Protein AF-A0A2E1P506-F1 (afdb_monomer_lite)

Foldseek 3Di:
DVVVVVVVVVVVVVDDPDPDPPPVVVVVVVVVVVVVVVVCCVPPPDLVVPPLSLVVQLVVLVVVVVVDPPPDPVVSVLSNLVSCLSNLVLVVSLVVLVVVCVVVVHDPVVCCVVPVSSVVSNVSSVVSVQLVVQCVVPVDPVRHDD

Sequence (146 aa):
MKNIIIILIVTILSCHCDSGSCNIENYNRDSKYMINLLEKINSEGNPQMYFHWNKKLAEYYKNKLSQSPKKVNFKIWLSYFYQLLLSGQNQLCIDEIEKKIKKDKSSYDLLIGAALPVMEILGLAYLRLGEQVNCTNNHNEYSCIL

Radius of gyration: 26.84 Å; chains: 1; bounding box: 50×33×86 Å

Structure (mmCIF, N/CA/C/O backbone):
data_AF-A0A2E1P506-F1
#
_entry.id   AF-A0A2E1P506-F1
#
loop_
_atom_site.group_PDB
_atom_site.id
_atom_site.type_symbol
_atom_site.label_atom_id
_atom_site.label_alt_id
_atom_site.label_comp_id
_atom_site.label_asym_id
_atom_site.label_entity_id
_atom_site.label_seq_id
_atom_site.pdbx_PDB_ins_code
_atom_site.Cartn_x
_atom_site.Cartn_y
_atom_site.Cartn_z
_atom_site.occupancy
_atom_site.B_iso_or_equiv
_atom_site.auth_seq_id
_atom_site.auth_comp_id
_atom_site.auth_asym_id
_atom_site.auth_atom_id
_atom_site.pdbx_PDB_model_num
ATOM 1 N N . MET A 1 1 ? 2.437 -19.354 -65.173 1.00 52.66 1 MET A N 1
ATOM 2 C CA . MET A 1 1 ? 3.742 -19.895 -64.717 1.00 52.66 1 MET A CA 1
ATOM 3 C C . MET A 1 1 ? 4.886 -18.878 -64.762 1.00 52.66 1 MET A C 1
ATOM 5 O O . MET A 1 1 ? 5.671 -18.859 -63.829 1.00 52.66 1 MET A O 1
ATOM 9 N N . LYS A 1 2 ? 4.966 -17.983 -65.763 1.00 50.41 2 LYS A N 1
ATOM 10 C CA . LYS A 1 2 ? 6.040 -16.969 -65.878 1.00 50.41 2 LYS A CA 1
ATOM 11 C C . LYS A 1 2 ? 6.076 -15.927 -64.736 1.00 50.41 2 LYS A C 1
ATOM 13 O O . LYS A 1 2 ? 7.154 -15.536 -64.314 1.00 50.41 2 LYS A O 1
ATOM 18 N N . ASN A 1 3 ? 4.919 -15.561 -64.172 1.00 51.28 3 ASN A N 1
ATOM 19 C CA . ASN A 1 3 ? 4.831 -14.555 -63.096 1.00 51.28 3 ASN A CA 1
ATOM 20 C C . ASN A 1 3 ? 5.155 -15.104 -61.692 1.00 51.28 3 ASN A C 1
ATOM 22 O O . ASN A 1 3 ? 5.512 -14.333 -60.811 1.00 51.28 3 ASN A O 1
ATOM 26 N N . ILE A 1 4 ? 5.083 -16.426 -61.484 1.00 56.66 4 ILE A N 1
ATOM 27 C CA . ILE A 1 4 ? 5.436 -17.068 -60.200 1.00 56.66 4 ILE A CA 1
ATOM 28 C C . ILE A 1 4 ? 6.961 -17.110 -60.020 1.00 56.66 4 ILE A C 1
ATOM 30 O O . ILE A 1 4 ? 7.461 -16.919 -58.917 1.00 56.66 4 ILE A O 1
ATOM 34 N N . ILE A 1 5 ? 7.706 -17.277 -61.117 1.00 58.38 5 ILE A N 1
ATOM 35 C CA . ILE A 1 5 ? 9.177 -17.313 -61.111 1.00 58.38 5 ILE A CA 1
ATOM 36 C C . ILE A 1 5 ? 9.763 -15.938 -60.744 1.00 58.38 5 ILE A C 1
ATOM 38 O O . ILE A 1 5 ? 10.758 -15.867 -60.031 1.00 58.38 5 ILE A O 1
ATOM 42 N N . ILE A 1 6 ? 9.118 -14.844 -61.162 1.00 58.88 6 ILE A N 1
ATOM 43 C CA . ILE A 1 6 ? 9.569 -13.476 -60.856 1.00 58.88 6 ILE A CA 1
ATOM 44 C C . ILE A 1 6 ? 9.391 -13.153 -59.363 1.00 58.88 6 ILE A C 1
ATOM 46 O O . ILE A 1 6 ? 10.283 -12.566 -58.759 1.00 58.88 6 ILE A O 1
ATOM 50 N N . ILE A 1 7 ? 8.289 -13.592 -58.745 1.00 59.53 7 ILE A N 1
ATOM 51 C CA . ILE A 1 7 ? 8.028 -13.374 -57.310 1.00 59.53 7 ILE A CA 1
ATOM 52 C C . ILE A 1 7 ? 9.040 -14.141 -56.442 1.00 59.53 7 ILE A C 1
ATOM 54 O O . ILE A 1 7 ? 9.516 -13.610 -55.443 1.00 59.53 7 ILE A O 1
ATOM 58 N N . LEU A 1 8 ? 9.433 -15.347 -56.862 1.00 56.50 8 LEU A N 1
ATOM 59 C CA . LEU A 1 8 ? 10.420 -16.173 -56.156 1.00 56.50 8 LEU A CA 1
ATOM 60 C C . LEU A 1 8 ? 11.843 -15.593 -56.211 1.00 56.50 8 LEU A C 1
ATOM 62 O O . LEU A 1 8 ? 12.594 -15.727 -55.252 1.00 56.50 8 LEU A O 1
ATOM 66 N N . ILE A 1 9 ? 12.214 -14.905 -57.294 1.00 57.78 9 ILE A N 1
ATOM 67 C CA . ILE A 1 9 ? 13.540 -14.277 -57.430 1.00 57.78 9 ILE A CA 1
ATOM 68 C C . ILE A 1 9 ? 13.656 -13.021 -56.551 1.00 57.78 9 ILE A C 1
ATOM 70 O O . ILE A 1 9 ? 14.703 -12.789 -55.948 1.00 57.78 9 ILE A O 1
ATOM 74 N N . VAL A 1 10 ? 12.576 -12.245 -56.403 1.00 58.28 10 VAL A N 1
ATOM 75 C CA . VAL A 1 10 ? 12.573 -11.026 -55.573 1.00 58.28 10 VAL A CA 1
ATOM 76 C C . VAL A 1 10 ? 12.719 -11.351 -54.082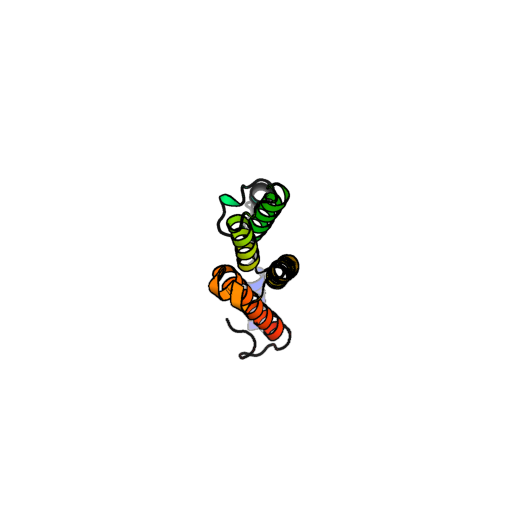 1.00 58.28 10 VAL A C 1
ATOM 78 O O . VAL A 1 10 ? 13.384 -10.610 -53.366 1.00 58.28 10 VAL A O 1
ATOM 81 N N . THR A 1 11 ? 12.203 -12.492 -53.611 1.00 58.50 11 THR A N 1
ATOM 82 C CA . THR A 1 11 ? 12.337 -12.892 -52.198 1.00 58.50 11 THR A CA 1
ATOM 83 C C . THR A 1 11 ? 13.738 -13.364 -51.802 1.00 58.50 11 THR A C 1
ATOM 85 O O . THR A 1 11 ? 14.077 -13.308 -50.625 1.00 58.50 11 THR A O 1
ATOM 88 N N . ILE A 1 12 ? 14.569 -13.808 -52.754 1.00 56.06 12 ILE A N 1
ATOM 89 C CA . ILE A 1 12 ? 15.911 -14.347 -52.455 1.00 56.06 12 ILE A CA 1
ATOM 90 C C . ILE A 1 12 ? 16.976 -13.233 -52.477 1.00 56.06 12 ILE A C 1
ATOM 92 O O . ILE A 1 12 ? 18.006 -13.347 -51.819 1.00 56.06 12 ILE A O 1
ATOM 96 N N . LEU A 1 13 ? 16.720 -12.118 -53.175 1.00 52.59 13 LEU A N 1
ATOM 97 C CA . LEU A 1 13 ? 17.642 -10.975 -53.251 1.00 52.59 13 LEU A CA 1
ATOM 98 C C . LEU A 1 13 ? 17.494 -9.943 -52.118 1.00 52.59 13 LEU A C 1
ATOM 100 O O . LEU A 1 13 ? 18.332 -9.053 -52.009 1.00 52.59 13 LEU A O 1
ATOM 104 N N . SER A 1 14 ? 16.491 -10.053 -51.241 1.00 52.97 14 SER A N 1
ATOM 105 C CA . SER A 1 14 ? 16.324 -9.128 -50.103 1.00 52.97 14 SER A CA 1
ATOM 106 C C . SER A 1 14 ? 17.160 -9.478 -48.862 1.00 52.97 14 SER A C 1
ATOM 108 O O . SER A 1 14 ? 17.066 -8.785 -47.852 1.00 52.97 14 SER A O 1
ATOM 110 N N . CYS A 1 15 ? 18.018 -10.500 -48.928 1.00 54.97 15 CYS A N 1
ATOM 111 C CA . CYS A 1 15 ? 19.003 -10.795 -47.886 1.00 54.97 15 CYS A CA 1
ATOM 112 C C . CYS A 1 15 ? 20.428 -10.738 -48.451 1.00 54.97 15 CYS A C 1
ATOM 114 O O . CYS A 1 15 ? 21.071 -11.757 -48.684 1.00 54.97 15 CYS A O 1
ATOM 116 N N . HIS A 1 16 ? 20.942 -9.529 -48.649 1.00 50.03 16 HIS A N 1
ATOM 117 C CA . HIS A 1 16 ? 22.380 -9.270 -48.609 1.00 50.03 16 HIS A CA 1
ATOM 118 C C . HIS A 1 16 ? 22.654 -8.433 -47.340 1.00 50.03 16 HIS A C 1
ATOM 120 O O . HIS A 1 16 ? 22.456 -7.221 -47.363 1.00 50.03 16 HIS A O 1
ATOM 126 N N . CYS A 1 17 ? 23.065 -9.064 -46.216 1.00 49.84 17 CYS A N 1
ATOM 127 C CA . CYS A 1 17 ? 23.936 -8.366 -45.238 1.00 49.84 17 CYS A CA 1
ATOM 128 C C . CYS A 1 17 ? 25.234 -8.223 -46.040 1.00 49.84 17 CYS A C 1
ATOM 130 O O . CYS A 1 17 ? 25.913 -9.218 -46.301 1.00 49.84 17 CYS A O 1
ATOM 132 N N . ASP A 1 18 ? 25.496 -7.011 -46.524 1.00 48.84 18 ASP A N 1
ATOM 133 C CA . ASP A 1 18 ? 26.782 -6.644 -47.099 1.00 48.84 18 ASP A CA 1
ATOM 134 C C . ASP A 1 18 ? 27.881 -7.038 -46.102 1.00 48.84 18 ASP A C 1
ATOM 136 O O . ASP A 1 18 ? 27.677 -6.972 -44.885 1.00 48.84 18 ASP A O 1
ATOM 140 N N . SER A 1 19 ? 29.009 -7.532 -46.601 1.00 51.41 19 SER A N 1
ATOM 141 C CA . SER A 1 19 ? 30.089 -8.121 -45.807 1.00 51.41 19 SER A CA 1
ATOM 142 C C . SER A 1 19 ? 30.878 -7.059 -45.029 1.00 51.41 19 SER A C 1
ATOM 144 O O . SER A 1 19 ? 32.063 -6.840 -45.256 1.00 51.41 19 SER A O 1
ATOM 146 N N . GLY A 1 20 ? 30.208 -6.410 -44.084 1.00 48.81 20 GLY A N 1
ATOM 147 C CA . GLY A 1 20 ? 30.757 -5.666 -42.966 1.00 48.81 20 GLY A CA 1
ATOM 148 C C . GLY A 1 20 ? 29.986 -6.124 -41.739 1.00 48.81 20 GLY A C 1
ATOM 149 O O . GLY A 1 20 ? 28.776 -5.938 -41.675 1.00 48.81 20 GLY A O 1
ATOM 150 N N . SER A 1 21 ? 30.677 -6.798 -40.816 1.00 49.28 21 SER A N 1
ATOM 151 C CA . SER A 1 21 ? 30.129 -7.427 -39.611 1.00 49.28 21 SER A CA 1
ATOM 152 C C . SER A 1 21 ? 28.903 -6.689 -39.066 1.00 49.28 21 SER A C 1
ATOM 154 O O . SER A 1 21 ? 29.024 -5.627 -38.449 1.00 49.28 21 SER A O 1
ATOM 156 N N . CYS A 1 22 ? 27.718 -7.260 -39.283 1.00 53.59 22 CYS A N 1
ATOM 157 C CA . CYS A 1 22 ? 26.508 -6.864 -38.583 1.00 53.59 22 CYS A CA 1
ATOM 158 C C . CYS A 1 22 ? 26.907 -6.985 -37.073 1.00 53.59 22 CYS A C 1
ATOM 160 O O . CYS A 1 22 ? 27.295 -8.063 -36.628 1.00 53.59 22 CYS A O 1
ATOM 162 N N . ASN A 1 23 ? 27.053 -5.846 -36.366 1.00 53.19 23 ASN A N 1
ATOM 163 C CA . ASN A 1 23 ? 27.873 -5.612 -35.145 1.00 53.19 23 ASN A CA 1
ATOM 164 C C . ASN A 1 23 ? 27.335 -6.339 -33.881 1.00 53.19 23 ASN A C 1
ATOM 166 O O . ASN A 1 23 ? 27.023 -5.727 -32.858 1.00 53.19 23 ASN A O 1
ATOM 170 N N . ILE A 1 24 ? 27.184 -7.661 -33.951 1.00 58.09 24 ILE A N 1
ATOM 171 C CA . ILE A 1 24 ? 26.507 -8.495 -32.947 1.00 58.09 24 ILE A CA 1
ATOM 172 C C . ILE A 1 24 ? 27.229 -8.449 -31.588 1.00 58.09 24 ILE A C 1
ATOM 174 O O . ILE A 1 24 ? 26.576 -8.471 -30.544 1.00 58.09 24 ILE A O 1
ATOM 178 N N . GLU A 1 25 ? 28.559 -8.324 -31.570 1.00 59.03 25 GLU A N 1
ATOM 179 C CA . GLU A 1 25 ? 29.335 -8.251 -30.322 1.00 59.03 25 GLU A CA 1
ATOM 180 C C . GLU A 1 25 ? 29.136 -6.933 -29.558 1.00 59.03 25 GLU A C 1
ATOM 182 O O . GLU A 1 25 ? 28.994 -6.949 -28.333 1.00 59.03 25 GLU A O 1
ATO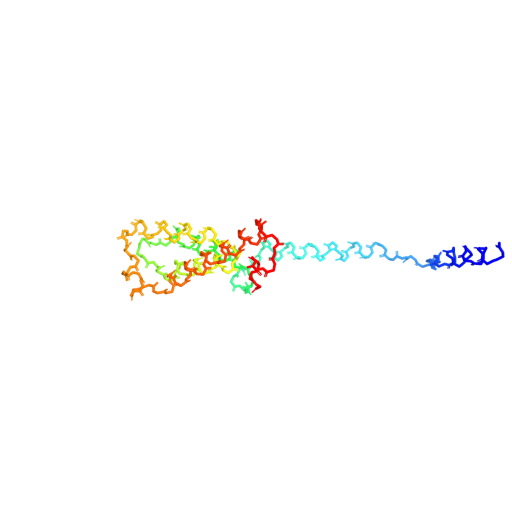M 187 N N . ASN A 1 26 ? 29.080 -5.797 -30.263 1.00 59.69 26 ASN A N 1
ATOM 188 C CA . ASN A 1 26 ? 28.859 -4.488 -29.641 1.00 59.69 26 ASN A CA 1
ATOM 189 C C . ASN A 1 26 ? 27.410 -4.338 -29.156 1.00 59.69 26 ASN A C 1
ATOM 191 O O . ASN A 1 26 ? 27.189 -3.914 -28.025 1.00 59.69 26 ASN A O 1
ATOM 195 N N . TYR A 1 27 ? 26.429 -4.810 -29.935 1.00 60.47 27 TYR A N 1
ATOM 196 C CA . TYR A 1 27 ? 25.021 -4.830 -29.518 1.00 60.47 27 TYR A CA 1
ATOM 197 C C . TYR A 1 27 ? 24.797 -5.659 -28.240 1.00 60.47 27 TYR A C 1
ATOM 199 O O . TYR A 1 27 ? 24.099 -5.218 -27.323 1.00 60.47 27 TYR A O 1
ATOM 207 N N . ASN A 1 28 ? 25.427 -6.836 -28.133 1.00 73.12 28 ASN A N 1
ATOM 208 C CA . ASN A 1 28 ? 25.352 -7.664 -26.924 1.00 73.12 28 ASN A CA 1
ATOM 209 C C . ASN A 1 28 ? 26.027 -7.003 -25.714 1.00 73.12 28 ASN A C 1
ATOM 211 O O . ASN A 1 28 ? 25.538 -7.137 -24.590 1.00 73.12 28 ASN A O 1
ATOM 215 N N . ARG A 1 29 ? 27.134 -6.279 -25.920 1.00 79.81 29 ARG A N 1
ATOM 216 C CA . ARG A 1 29 ? 27.834 -5.555 -24.851 1.00 79.81 29 ARG A CA 1
ATOM 217 C C . ARG A 1 29 ? 26.998 -4.395 -24.313 1.00 79.81 29 ARG A C 1
ATOM 219 O O . ARG A 1 29 ? 26.838 -4.298 -23.098 1.00 79.81 29 ARG A O 1
ATOM 226 N N . ASP A 1 30 ? 26.436 -3.573 -25.192 1.00 80.69 30 ASP A N 1
ATOM 227 C CA . ASP A 1 30 ? 25.639 -2.403 -24.806 1.00 80.69 30 ASP A CA 1
ATOM 228 C C . ASP A 1 30 ? 24.315 -2.817 -24.156 1.00 80.69 30 ASP A C 1
ATOM 230 O O . ASP A 1 30 ? 23.927 -2.269 -23.122 1.00 80.69 30 ASP A O 1
ATOM 234 N N . SER A 1 31 ? 23.671 -3.863 -24.684 1.00 89.44 31 SER A N 1
ATOM 235 C CA . SER A 1 31 ? 22.479 -4.456 -24.065 1.00 89.44 31 SER A CA 1
ATOM 236 C C . SER A 1 31 ? 22.787 -4.975 -22.662 1.00 89.44 31 SER A C 1
ATOM 238 O O . SER A 1 31 ? 22.057 -4.684 -21.716 1.00 89.44 31 SER A O 1
ATOM 240 N N . LYS A 1 32 ? 23.910 -5.685 -22.490 1.00 92.75 32 LYS A N 1
ATOM 241 C CA . LYS A 1 32 ? 24.342 -6.185 -21.178 1.00 92.75 32 LYS A CA 1
ATOM 242 C C . LYS A 1 32 ? 24.694 -5.053 -20.213 1.00 92.75 32 LYS A C 1
ATOM 244 O O . LYS A 1 32 ? 24.371 -5.146 -19.033 1.00 92.75 32 LYS A O 1
ATOM 249 N N . TYR A 1 33 ? 25.323 -3.981 -20.694 1.00 93.88 33 TYR A N 1
ATOM 250 C CA . TYR A 1 33 ? 25.589 -2.793 -19.884 1.00 93.88 33 TYR A CA 1
ATOM 251 C C . TYR A 1 33 ? 24.289 -2.149 -19.393 1.00 93.88 33 TYR A C 1
ATOM 253 O O . TYR A 1 33 ? 24.165 -1.879 -18.201 1.00 93.88 33 TYR A O 1
ATOM 261 N N . MET A 1 34 ? 23.309 -1.957 -20.282 1.00 94.81 34 MET A N 1
ATOM 262 C CA . MET A 1 34 ? 22.015 -1.380 -19.918 1.00 94.81 34 MET A CA 1
ATOM 263 C C . MET A 1 34 ? 21.271 -2.257 -18.908 1.00 94.81 34 MET A C 1
ATOM 265 O O . MET A 1 34 ? 20.772 -1.741 -17.912 1.00 94.81 34 MET A O 1
ATOM 269 N N . ILE A 1 35 ? 21.251 -3.578 -19.117 1.00 94.56 35 ILE A N 1
ATOM 270 C CA . ILE A 1 35 ? 20.664 -4.534 -18.167 1.00 94.56 35 ILE A CA 1
ATOM 271 C C . ILE A 1 35 ? 21.317 -4.374 -16.790 1.00 94.56 35 ILE A C 1
ATOM 273 O O . ILE A 1 35 ? 20.619 -4.113 -15.814 1.00 94.56 35 ILE A O 1
ATOM 277 N N . ASN A 1 36 ? 22.650 -4.419 -16.720 1.00 95.88 36 ASN A N 1
ATOM 278 C CA . ASN A 1 36 ? 23.381 -4.282 -15.459 1.00 95.88 36 ASN A CA 1
ATOM 279 C C . ASN A 1 36 ? 23.137 -2.923 -14.784 1.00 95.88 36 ASN A C 1
ATOM 281 O O . ASN A 1 36 ? 23.036 -2.841 -13.560 1.00 95.88 36 ASN A O 1
ATOM 285 N N . LEU A 1 37 ? 23.055 -1.841 -15.564 1.00 94.31 37 LEU A N 1
ATOM 286 C CA . LEU A 1 37 ? 22.774 -0.505 -15.046 1.00 94.31 37 LEU A CA 1
ATOM 287 C C . LEU A 1 37 ? 21.368 -0.433 -14.440 1.00 94.31 37 LEU A C 1
ATOM 289 O O . LEU A 1 37 ? 21.209 0.076 -13.331 1.00 94.31 37 LEU A O 1
ATOM 293 N N . LEU A 1 38 ? 20.360 -0.957 -15.139 1.00 93.00 38 LEU A N 1
ATOM 294 C CA . LEU A 1 38 ? 18.980 -0.993 -14.655 1.00 93.00 38 LEU A CA 1
ATOM 295 C C . LEU A 1 38 ? 18.841 -1.884 -13.420 1.00 93.00 38 LEU A C 1
ATOM 297 O O . LEU A 1 38 ? 18.163 -1.494 -12.470 1.00 93.00 38 LEU A O 1
ATOM 301 N N . GLU A 1 39 ? 19.513 -3.035 -13.395 1.00 94.56 39 GLU A N 1
ATOM 302 C CA . GLU A 1 39 ? 19.571 -3.911 -12.224 1.00 94.56 39 GLU A CA 1
ATOM 303 C C . GLU A 1 39 ? 20.188 -3.195 -11.027 1.00 94.56 39 GLU A C 1
ATOM 305 O O . GLU A 1 39 ? 19.588 -3.196 -9.954 1.00 94.56 39 GLU A O 1
ATOM 310 N N . LYS A 1 40 ? 21.326 -2.518 -11.220 1.00 94.50 40 LYS A N 1
ATOM 311 C CA . LYS A 1 40 ? 21.999 -1.749 -10.170 1.00 94.50 40 LYS A CA 1
ATOM 312 C C . LYS A 1 40 ? 21.125 -0.620 -9.635 1.00 94.50 40 LYS A C 1
ATOM 314 O O . LYS A 1 40 ? 20.994 -0.457 -8.426 1.00 94.50 40 LYS A O 1
ATOM 319 N N . ILE A 1 41 ? 20.501 0.157 -10.524 1.00 91.50 41 ILE A N 1
ATOM 320 C CA . ILE A 1 41 ? 19.560 1.206 -10.116 1.00 91.50 41 ILE A CA 1
ATOM 321 C C . ILE A 1 41 ? 18.434 0.563 -9.308 1.00 91.50 41 ILE A C 1
ATOM 323 O O . ILE A 1 41 ? 18.130 1.015 -8.208 1.00 91.50 41 ILE A O 1
ATOM 327 N N . ASN A 1 42 ? 17.847 -0.525 -9.802 1.00 91.94 42 ASN A N 1
ATOM 328 C CA . ASN A 1 42 ? 16.753 -1.190 -9.118 1.00 91.94 42 ASN A CA 1
ATOM 329 C C . ASN A 1 42 ? 17.162 -1.787 -7.755 1.00 91.94 42 ASN A C 1
ATOM 331 O O . ASN A 1 42 ? 16.349 -1.759 -6.834 1.00 91.94 42 ASN A O 1
ATOM 335 N N . SER A 1 43 ? 18.374 -2.301 -7.575 1.00 91.38 43 SER A N 1
ATOM 336 C CA . SER A 1 43 ? 18.797 -2.901 -6.303 1.00 91.38 43 SER A CA 1
ATOM 337 C C . SER A 1 43 ? 19.282 -1.876 -5.272 1.00 91.38 43 SER A C 1
ATOM 339 O O . SER A 1 43 ? 18.956 -2.005 -4.094 1.00 91.38 43 SER A O 1
ATOM 341 N N . GLU A 1 44 ? 20.022 -0.850 -5.697 1.00 91.00 44 GLU A N 1
ATOM 342 C CA . GLU A 1 44 ? 20.734 0.077 -4.801 1.00 91.00 44 GLU A CA 1
ATOM 343 C C . GLU A 1 44 ? 20.076 1.460 -4.690 1.00 91.00 44 GLU A C 1
ATOM 345 O O . GLU A 1 44 ? 20.402 2.241 -3.792 1.00 91.00 44 GLU A O 1
ATOM 350 N N . GLY A 1 45 ? 19.169 1.804 -5.606 1.00 89.69 45 GLY A N 1
ATOM 351 C CA . GLY A 1 45 ? 18.574 3.135 -5.657 1.00 89.69 45 GLY A CA 1
ATOM 352 C C . GLY A 1 45 ? 17.758 3.472 -4.407 1.00 89.69 45 GLY A C 1
ATOM 353 O O . GLY A 1 45 ? 17.063 2.629 -3.839 1.00 89.69 45 GLY A O 1
ATOM 354 N N . ASN A 1 46 ? 17.784 4.744 -4.004 1.00 91.50 46 ASN A N 1
ATOM 355 C CA . ASN A 1 46 ? 16.961 5.238 -2.903 1.00 91.50 46 ASN A CA 1
ATOM 356 C C . ASN A 1 46 ? 15.502 5.425 -3.369 1.00 91.50 46 ASN A C 1
ATOM 358 O O . ASN A 1 46 ? 15.254 6.334 -4.166 1.00 91.50 46 ASN A O 1
ATOM 362 N N . PRO A 1 47 ? 14.515 4.671 -2.842 1.00 90.69 47 PRO A N 1
ATOM 363 C CA . PRO A 1 47 ? 13.118 4.782 -3.269 1.00 90.69 47 PRO A CA 1
ATOM 364 C C . PRO A 1 47 ? 12.508 6.171 -3.104 1.00 90.69 47 PRO A C 1
ATOM 366 O O . PRO A 1 47 ? 11.602 6.531 -3.845 1.00 90.69 47 PRO A O 1
ATOM 369 N N . GLN A 1 48 ? 13.022 6.978 -2.176 1.00 91.06 48 GLN A N 1
ATOM 370 C CA . GLN A 1 48 ? 12.548 8.345 -1.959 1.00 91.06 48 GLN A CA 1
ATOM 371 C C . GLN A 1 48 ? 12.905 9.305 -3.099 1.00 91.06 48 GLN A C 1
ATOM 373 O O . GLN A 1 48 ? 12.309 10.374 -3.183 1.00 91.06 48 GLN A O 1
ATOM 378 N N . MET A 1 49 ? 13.851 8.935 -3.966 1.00 91.69 49 MET A N 1
ATOM 379 C CA . MET A 1 49 ? 14.265 9.739 -5.119 1.00 91.69 49 MET A CA 1
ATOM 380 C C . MET A 1 49 ? 13.465 9.419 -6.389 1.00 91.69 49 MET A C 1
ATOM 382 O O . MET A 1 49 ? 13.579 10.140 -7.377 1.00 91.69 49 MET A O 1
ATOM 386 N N . TYR A 1 50 ? 12.653 8.356 -6.383 1.00 88.25 50 TYR A N 1
ATOM 387 C CA . TYR A 1 50 ? 11.968 7.859 -7.576 1.00 88.25 50 TYR A CA 1
ATOM 388 C C . TYR A 1 50 ? 10.456 7.813 -7.361 1.00 88.25 50 TYR A C 1
ATOM 390 O O . TYR A 1 50 ? 9.934 6.941 -6.670 1.00 88.25 50 TYR A O 1
ATOM 398 N N . PHE A 1 51 ? 9.744 8.729 -8.020 1.00 86.81 51 PHE A N 1
ATOM 399 C CA . PHE A 1 51 ? 8.297 8.914 -7.867 1.00 86.81 51 PHE A CA 1
ATOM 400 C C . PHE A 1 51 ? 7.472 7.638 -8.114 1.00 86.81 51 PHE A C 1
ATOM 402 O O . PHE A 1 51 ? 6.479 7.404 -7.437 1.00 86.81 51 PHE A O 1
ATOM 409 N N . HIS A 1 52 ? 7.892 6.781 -9.048 1.00 90.62 52 HIS A N 1
ATOM 410 C CA . HIS A 1 52 ? 7.146 5.570 -9.411 1.00 90.62 52 HIS A CA 1
ATOM 411 C C . HIS A 1 52 ? 7.500 4.335 -8.570 1.00 90.62 52 HIS A C 1
ATOM 413 O O . HIS A 1 52 ? 6.949 3.258 -8.792 1.00 90.62 52 HIS A O 1
ATOM 419 N N . TRP A 1 53 ? 8.404 4.440 -7.593 1.00 95.75 53 TRP A N 1
ATOM 420 C CA . TRP A 1 53 ? 8.835 3.293 -6.783 1.00 95.75 53 TRP A CA 1
ATOM 421 C C . TRP A 1 53 ? 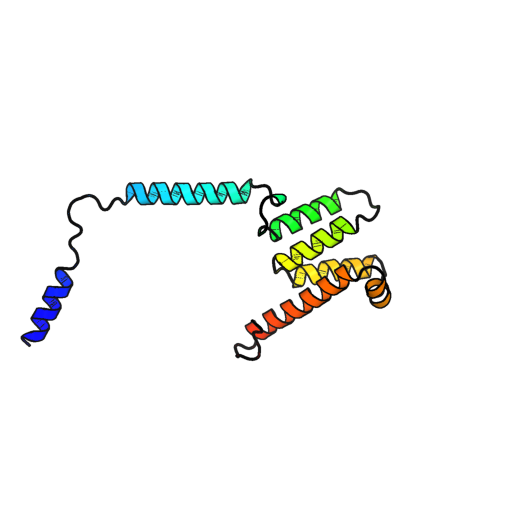7.921 3.033 -5.586 1.00 95.75 53 TRP A C 1
ATOM 423 O O . TRP A 1 53 ? 8.376 2.684 -4.496 1.00 95.75 53 TRP A O 1
ATOM 433 N N . ASN A 1 54 ? 6.612 3.144 -5.808 1.00 97.19 54 ASN A N 1
ATOM 434 C CA . ASN A 1 54 ? 5.591 3.088 -4.765 1.00 97.19 54 ASN A CA 1
ATOM 435 C C . ASN A 1 54 ? 5.657 1.793 -3.941 1.00 97.19 54 ASN A C 1
ATOM 437 O O . ASN A 1 54 ? 5.513 1.825 -2.723 1.00 97.19 54 ASN A O 1
ATOM 441 N N . LYS A 1 55 ? 5.975 0.650 -4.568 1.00 96.94 55 LYS A N 1
ATOM 442 C CA . LYS A 1 55 ? 6.143 -0.624 -3.846 1.00 96.94 55 LYS A CA 1
ATOM 443 C C . LYS A 1 55 ? 7.310 -0.583 -2.848 1.00 96.94 55 LYS A C 1
ATOM 445 O O . LYS A 1 55 ? 7.128 -0.920 -1.682 1.00 96.94 55 LYS A O 1
ATOM 450 N N . LYS A 1 56 ? 8.483 -0.103 -3.273 1.00 96.38 56 LYS A N 1
ATOM 451 C CA . LYS A 1 56 ? 9.652 0.050 -2.388 1.00 96.38 56 LYS A CA 1
ATOM 452 C C . LYS A 1 56 ? 9.438 1.146 -1.344 1.00 96.38 56 LYS A C 1
ATOM 454 O O . LYS A 1 56 ? 9.905 1.027 -0.216 1.00 96.38 56 LYS A O 1
ATOM 459 N N . LEU A 1 57 ? 8.712 2.207 -1.696 1.00 96.69 57 LEU A N 1
ATOM 460 C CA . LEU A 1 57 ? 8.302 3.244 -0.750 1.00 96.69 57 LEU A CA 1
ATOM 461 C C . LEU A 1 57 ? 7.364 2.683 0.325 1.00 96.69 57 LEU A C 1
ATOM 463 O O . LEU A 1 57 ? 7.537 2.998 1.501 1.00 96.69 57 LEU A O 1
ATOM 467 N N . ALA A 1 58 ? 6.420 1.812 -0.036 1.00 97.50 58 ALA A N 1
ATOM 468 C CA . ALA A 1 58 ? 5.568 1.130 0.932 1.00 97.50 58 ALA A CA 1
ATOM 469 C C . ALA A 1 58 ? 6.404 0.275 1.900 1.00 97.50 58 ALA A C 1
ATOM 471 O O . ALA A 1 58 ? 6.242 0.391 3.114 1.00 97.50 58 ALA A O 1
ATOM 472 N N . GLU A 1 59 ? 7.356 -0.513 1.394 1.00 95.88 59 GLU A N 1
ATOM 473 C CA . GLU A 1 59 ? 8.288 -1.295 2.224 1.00 95.88 59 GLU A CA 1
ATOM 474 C C . GLU A 1 59 ? 9.131 -0.402 3.147 1.00 95.88 59 GLU A C 1
ATOM 476 O O . GLU A 1 59 ? 9.263 -0.675 4.341 1.00 95.88 59 GLU A O 1
ATOM 481 N N . TYR A 1 60 ? 9.635 0.719 2.629 1.00 94.75 60 TYR A N 1
ATOM 482 C CA . TYR A 1 60 ? 10.365 1.714 3.408 1.00 94.75 60 TYR A CA 1
ATOM 483 C C . TYR A 1 60 ? 9.534 2.267 4.576 1.00 94.75 60 TYR A C 1
ATOM 485 O O . TYR A 1 60 ? 10.002 2.286 5.718 1.00 94.75 60 TYR A O 1
ATOM 493 N N . TYR A 1 61 ? 8.288 2.687 4.329 1.00 95.06 61 TYR A N 1
ATOM 494 C CA . TYR A 1 61 ? 7.419 3.194 5.394 1.00 95.06 61 TYR A CA 1
ATOM 495 C C . TYR A 1 61 ? 7.005 2.094 6.376 1.00 95.06 61 TYR A C 1
ATOM 497 O O . TYR A 1 61 ? 6.949 2.353 7.578 1.00 95.06 61 TYR A O 1
ATOM 505 N N . LYS A 1 62 ? 6.805 0.859 5.906 1.00 94.69 62 LYS A N 1
ATOM 506 C CA . LYS A 1 62 ? 6.550 -0.303 6.768 1.00 94.69 62 LYS A CA 1
ATOM 507 C C . LYS A 1 62 ? 7.711 -0.567 7.728 1.00 94.69 62 LYS A C 1
ATOM 509 O O . LYS A 1 62 ? 7.490 -0.753 8.923 1.00 94.69 62 LYS A O 1
ATOM 514 N N . ASN A 1 63 ? 8.947 -0.502 7.237 1.00 93.19 63 ASN A N 1
ATOM 515 C CA . ASN A 1 63 ? 10.148 -0.635 8.065 1.00 93.19 63 ASN A CA 1
ATOM 516 C C . ASN A 1 63 ? 10.289 0.528 9.056 1.00 93.19 63 ASN A C 1
ATOM 518 O O . ASN A 1 63 ? 10.644 0.331 10.215 1.00 93.19 63 ASN A O 1
ATOM 522 N N . LYS A 1 64 ? 9.931 1.751 8.653 1.00 91.56 64 LYS A N 1
ATOM 523 C CA . LYS A 1 64 ? 9.874 2.878 9.593 1.00 91.56 64 LYS A CA 1
ATOM 524 C C . LYS A 1 64 ? 8.847 2.677 10.707 1.00 91.56 64 LYS A C 1
ATOM 526 O O . LYS A 1 64 ? 9.101 3.097 11.836 1.00 91.56 64 LYS A O 1
ATOM 531 N N . LEU A 1 65 ? 7.705 2.046 10.423 1.00 89.62 65 LEU A N 1
ATOM 532 C CA . LEU A 1 65 ? 6.697 1.734 11.441 1.00 89.62 65 LEU A CA 1
ATOM 533 C C . LEU A 1 65 ? 7.211 0.730 12.476 1.00 89.62 65 LEU A C 1
ATOM 535 O O . LEU A 1 65 ? 6.904 0.895 13.654 1.00 89.62 65 LEU A O 1
ATOM 539 N N . SER A 1 66 ? 7.994 -0.276 12.070 1.00 86.25 66 SER A N 1
ATOM 540 C CA . SER A 1 66 ? 8.546 -1.271 13.004 1.00 86.25 66 SER A CA 1
ATOM 541 C C . SER A 1 66 ? 9.643 -0.703 13.911 1.00 86.25 66 SER A C 1
ATOM 543 O O . SER A 1 66 ? 9.808 -1.175 15.033 1.00 86.25 66 SER A O 1
ATOM 545 N N . GLN A 1 67 ? 10.352 0.332 13.453 1.00 84.94 67 GLN A N 1
ATOM 546 C CA . GLN A 1 67 ? 11.438 0.993 14.189 1.00 84.94 67 GLN A CA 1
ATOM 547 C C . GLN A 1 67 ? 10.973 2.174 15.059 1.00 84.94 67 GLN A C 1
ATOM 549 O O . GLN A 1 67 ? 11.720 2.641 15.919 1.00 84.94 67 GLN A O 1
ATOM 554 N N . SER A 1 68 ? 9.761 2.691 14.843 1.00 73.94 68 SER A N 1
ATOM 555 C CA . SER A 1 68 ? 9.259 3.867 15.564 1.00 73.94 68 SER A CA 1
ATOM 556 C C . SER A 1 68 ? 8.704 3.500 16.952 1.00 73.94 68 SER A C 1
ATOM 558 O O . SER A 1 68 ? 8.020 2.482 17.087 1.00 73.94 68 SER A O 1
ATOM 560 N N . PRO A 1 69 ? 8.905 4.337 17.994 1.00 65.25 69 PRO A N 1
ATOM 561 C CA . PRO A 1 69 ? 8.250 4.154 19.289 1.00 65.25 69 PRO A CA 1
ATOM 562 C C . PRO A 1 69 ? 6.723 4.072 19.142 1.00 65.25 69 PRO A C 1
ATOM 564 O O . PRO A 1 69 ? 6.141 4.749 18.296 1.00 65.25 69 PRO A O 1
ATOM 567 N N . LYS A 1 70 ? 6.051 3.310 20.022 1.00 59.75 70 LYS A N 1
ATOM 568 C CA . LYS A 1 70 ? 4.584 3.074 20.022 1.00 59.75 70 LYS A CA 1
ATOM 569 C C . LYS A 1 70 ? 3.706 4.340 19.995 1.00 59.75 70 LYS A C 1
ATOM 571 O O . LYS A 1 70 ? 2.499 4.220 19.786 1.00 59.75 70 LYS A O 1
ATOM 576 N N . LYS A 1 71 ? 4.266 5.540 20.199 1.00 56.44 71 LYS A N 1
ATOM 577 C CA . LYS A 1 71 ? 3.553 6.812 20.034 1.00 56.44 71 LYS A CA 1
ATOM 578 C C . LYS A 1 71 ? 3.287 7.060 18.543 1.00 56.44 71 LYS A C 1
ATOM 580 O O . LYS A 1 71 ? 4.093 7.646 17.833 1.00 56.44 71 LYS A O 1
ATOM 585 N N . VAL A 1 72 ? 2.147 6.524 18.110 1.00 64.19 72 VAL A N 1
ATOM 586 C CA . VAL A 1 72 ? 1.348 6.820 16.912 1.00 64.19 72 VAL A CA 1
ATOM 587 C C . VAL A 1 72 ? 1.987 7.852 15.983 1.00 64.19 72 VAL A C 1
ATOM 589 O O . VAL A 1 72 ? 1.775 9.053 16.127 1.00 64.19 72 VAL A O 1
ATOM 592 N N . ASN A 1 73 ? 2.715 7.385 14.970 1.00 82.19 73 ASN A N 1
ATOM 593 C CA . ASN A 1 73 ? 3.076 8.243 13.852 1.00 82.19 73 ASN A CA 1
ATOM 594 C C . ASN A 1 73 ? 2.041 8.066 12.737 1.00 82.19 73 ASN A C 1
ATOM 596 O O . ASN A 1 73 ? 2.263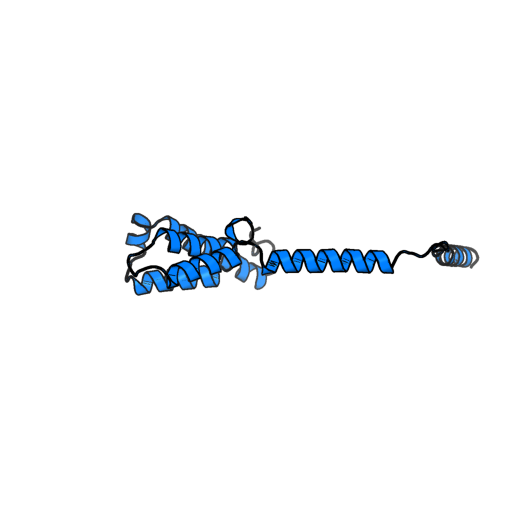 7.337 11.769 1.00 82.19 73 ASN A O 1
ATOM 600 N N . PHE A 1 74 ? 0.874 8.693 12.920 1.00 87.25 74 PHE A N 1
ATOM 601 C CA . PHE A 1 74 ? -0.225 8.677 11.947 1.00 87.25 74 PHE A CA 1
ATOM 602 C C . PHE A 1 74 ? 0.263 9.042 10.539 1.00 87.25 74 PHE A C 1
ATOM 604 O O . PHE A 1 74 ? -0.132 8.400 9.573 1.00 87.25 74 PHE A O 1
ATOM 611 N N . LYS A 1 75 ? 1.209 9.986 10.431 1.00 91.12 75 LYS A N 1
ATOM 612 C CA . LYS A 1 75 ? 1.820 10.382 9.158 1.00 91.12 75 LYS A CA 1
ATOM 613 C C . LYS A 1 75 ? 2.531 9.220 8.462 1.00 91.12 75 LYS A C 1
ATOM 615 O O . LYS A 1 75 ? 2.350 9.047 7.265 1.00 91.12 75 LYS A O 1
ATOM 620 N N . ILE A 1 76 ? 3.306 8.410 9.190 1.00 92.69 76 ILE A N 1
ATOM 621 C CA . ILE A 1 76 ? 3.991 7.246 8.599 1.00 92.69 76 ILE A CA 1
ATOM 622 C C . ILE A 1 76 ? 2.972 6.184 8.170 1.00 92.69 76 ILE A C 1
ATOM 624 O O . ILE A 1 76 ? 3.118 5.621 7.089 1.00 92.69 76 ILE A O 1
ATOM 628 N N . TRP A 1 77 ? 1.927 5.942 8.969 1.00 93.06 77 TRP A N 1
ATOM 629 C CA . TRP A 1 77 ? 0.843 5.030 8.586 1.00 93.06 77 TRP A CA 1
ATOM 630 C C . TRP A 1 77 ? 0.134 5.487 7.313 1.00 93.06 77 TRP A C 1
ATOM 632 O O . TRP A 1 77 ? -0.010 4.703 6.381 1.00 93.06 77 TRP A O 1
ATOM 642 N N . LEU A 1 78 ? -0.245 6.763 7.252 1.00 95.31 78 LEU A N 1
ATOM 643 C CA . LEU A 1 78 ? -0.883 7.345 6.079 1.00 95.31 78 LEU A CA 1
ATOM 644 C C . LEU A 1 78 ? 0.020 7.237 4.845 1.00 95.31 78 LEU A C 1
ATOM 646 O O . LEU A 1 78 ? -0.440 6.814 3.788 1.00 95.31 78 LEU A O 1
ATOM 650 N N . SER A 1 79 ? 1.317 7.543 4.982 1.00 95.56 79 SER A N 1
ATOM 651 C CA . SER A 1 79 ? 2.282 7.357 3.895 1.00 95.56 79 SER A CA 1
ATOM 652 C C . SER A 1 79 ? 2.378 5.897 3.457 1.00 95.56 79 SER A C 1
ATOM 654 O O . SER A 1 79 ? 2.346 5.632 2.264 1.00 95.56 79 SER A O 1
ATOM 656 N N . TYR A 1 80 ? 2.445 4.940 4.382 1.00 97.06 80 TYR A N 1
ATOM 657 C CA . TYR A 1 80 ? 2.476 3.517 4.041 1.00 97.06 80 TYR A CA 1
ATOM 658 C C . TYR A 1 80 ? 1.239 3.085 3.240 1.00 97.06 80 TYR A C 1
ATOM 660 O O . TYR A 1 80 ? 1.384 2.508 2.163 1.00 97.06 80 TYR A O 1
ATOM 668 N N . PHE A 1 81 ? 0.037 3.421 3.715 1.00 97.75 81 PHE A N 1
ATOM 669 C CA . PHE A 1 81 ? -1.214 3.076 3.035 1.00 97.75 81 PHE A CA 1
ATOM 670 C C . PHE A 1 81 ? -1.315 3.698 1.646 1.00 97.75 81 PHE A C 1
ATOM 672 O O . PHE A 1 81 ? -1.658 3.012 0.684 1.00 97.75 81 PHE A O 1
ATOM 679 N N . TYR A 1 82 ? -0.948 4.973 1.523 1.00 97.69 82 TYR A N 1
ATOM 680 C CA . TYR A 1 82 ? -0.969 5.670 0.244 1.00 97.69 82 TYR A CA 1
ATOM 681 C C . TYR A 1 82 ? -0.012 5.027 -0.767 1.00 97.69 82 TYR A C 1
ATOM 683 O O . TYR A 1 82 ? -0.366 4.833 -1.925 1.00 97.69 82 TYR A O 1
ATOM 691 N N . GLN A 1 83 ? 1.178 4.611 -0.327 1.00 98.19 83 GLN A N 1
ATOM 692 C CA . GLN A 1 83 ? 2.146 3.939 -1.196 1.00 98.19 83 GLN A CA 1
ATOM 693 C C . GLN A 1 83 ? 1.694 2.528 -1.608 1.00 98.19 83 GLN A C 1
ATOM 695 O O . GLN A 1 83 ? 1.924 2.129 -2.7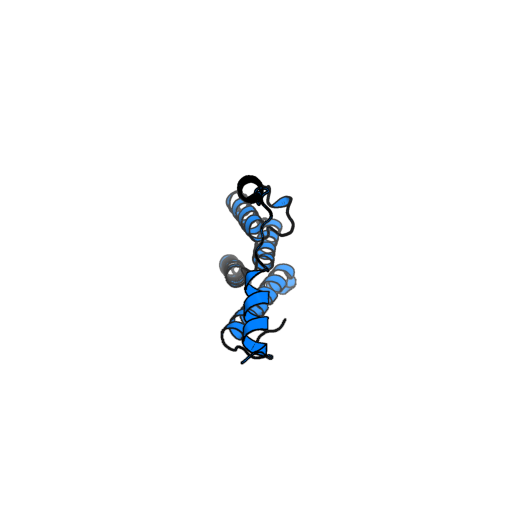50 1.00 98.19 83 GLN A O 1
ATOM 700 N N . LEU A 1 84 ? 0.980 1.794 -0.741 1.00 98.44 84 LEU A N 1
ATOM 701 C CA . LEU A 1 84 ? 0.324 0.540 -1.135 1.00 98.44 84 LEU A CA 1
ATOM 702 C C . LEU A 1 84 ? -0.705 0.778 -2.248 1.00 98.44 84 LEU A C 1
ATOM 704 O O . LEU A 1 84 ? -0.633 0.110 -3.282 1.00 98.44 84 LEU A O 1
ATOM 708 N N . LEU A 1 85 ? -1.583 1.772 -2.080 1.00 98.12 85 LEU A N 1
ATOM 709 C CA . LEU A 1 85 ? -2.585 2.155 -3.079 1.00 98.12 85 LEU A CA 1
ATOM 710 C C . LEU A 1 85 ? -1.937 2.549 -4.418 1.00 98.12 85 LEU A C 1
ATOM 712 O O . LEU A 1 85 ? -2.341 2.065 -5.474 1.00 98.12 85 LEU A O 1
ATOM 716 N N . LEU A 1 86 ? -0.907 3.399 -4.388 1.00 96.94 86 LEU A N 1
ATOM 717 C CA . LEU A 1 86 ? -0.188 3.842 -5.589 1.00 96.94 86 LEU A CA 1
ATOM 718 C C . LEU A 1 86 ? 0.602 2.723 -6.281 1.00 96.94 86 LEU A C 1
ATOM 720 O O . LEU A 1 86 ? 0.905 2.822 -7.468 1.00 96.94 86 LEU A O 1
ATOM 724 N N . SER A 1 87 ? 0.958 1.666 -5.553 1.00 97.00 87 SER A N 1
ATOM 725 C CA . SER A 1 87 ? 1.618 0.484 -6.117 1.00 97.00 87 SER A CA 1
ATOM 726 C C . SER A 1 87 ? 0.649 -0.544 -6.713 1.00 97.00 87 SER A C 1
ATOM 728 O O . SER A 1 87 ? 1.098 -1.586 -7.181 1.00 97.00 87 SER A O 1
ATOM 730 N N . GLY A 1 88 ? -0.664 -0.284 -6.662 1.00 95.94 88 GLY A N 1
ATOM 731 C CA . GLY A 1 88 ? -1.699 -1.214 -7.124 1.00 95.94 88 GLY A CA 1
ATOM 732 C C . GLY A 1 88 ? -1.912 -2.422 -6.206 1.00 95.94 88 GLY A C 1
ATOM 733 O O . GLY A 1 88 ? -2.638 -3.345 -6.560 1.00 95.94 88 GLY A O 1
ATOM 734 N N . GLN A 1 89 ? -1.311 -2.440 -5.012 1.00 97.75 89 GLN A N 1
ATOM 735 C CA . GLN A 1 89 ? -1.485 -3.512 -4.027 1.00 97.75 89 GLN A CA 1
ATOM 736 C C . GLN A 1 89 ? -2.800 -3.323 -3.250 1.00 97.75 89 GLN A C 1
ATOM 738 O O . GLN A 1 89 ? -2.794 -3.201 -2.026 1.00 97.75 89 GLN A O 1
ATOM 743 N N . ASN A 1 90 ? -3.924 -3.263 -3.971 1.00 97.69 90 ASN A N 1
ATOM 744 C CA . ASN A 1 90 ? -5.232 -2.861 -3.442 1.00 97.69 90 ASN A CA 1
ATOM 745 C C . ASN A 1 90 ? -5.697 -3.765 -2.290 1.00 97.69 90 ASN A C 1
ATOM 747 O O . ASN A 1 90 ? -6.028 -3.257 -1.222 1.00 97.69 90 ASN A O 1
ATOM 751 N N . GLN A 1 91 ? -5.627 -5.092 -2.460 1.00 98.25 91 GLN A N 1
ATOM 752 C CA . GLN A 1 91 ? -5.994 -6.046 -1.406 1.00 98.25 91 GLN A CA 1
ATOM 753 C C . GLN A 1 91 ? -5.152 -5.852 -0.138 1.00 98.25 91 GLN A C 1
ATOM 755 O O . GLN A 1 91 ? -5.691 -5.727 0.954 1.00 98.25 91 GLN A O 1
ATOM 760 N N . LEU A 1 92 ? -3.826 -5.747 -0.278 1.00 98.44 92 LEU A N 1
ATOM 761 C CA . LEU A 1 92 ? -2.938 -5.542 0.868 1.00 98.44 92 LEU A CA 1
ATOM 762 C C . LEU A 1 92 ? -3.179 -4.185 1.552 1.00 98.44 92 LEU A C 1
ATOM 764 O O . LEU A 1 92 ? -3.058 -4.081 2.772 1.00 98.44 92 LEU A O 1
ATOM 768 N N . CYS A 1 93 ? -3.509 -3.147 0.777 1.00 98.56 93 CYS A N 1
ATOM 769 C CA . CYS A 1 93 ? -3.889 -1.837 1.301 1.00 98.56 93 CYS A CA 1
ATOM 770 C C . CYS A 1 93 ? -5.134 -1.944 2.194 1.00 98.56 93 CYS A C 1
ATOM 772 O O . CYS A 1 93 ? -5.095 -1.488 3.338 1.00 98.56 93 CYS A O 1
ATOM 774 N N . ILE A 1 94 ? -6.185 -2.614 1.704 1.00 98.69 94 ILE A N 1
ATOM 775 C CA . ILE A 1 94 ? -7.415 -2.897 2.457 1.00 98.69 94 ILE A CA 1
ATOM 776 C C . ILE A 1 94 ? -7.078 -3.659 3.739 1.00 98.69 94 ILE A C 1
ATOM 778 O O . ILE A 1 94 ? -7.384 -3.186 4.832 1.00 98.69 94 ILE A O 1
ATOM 782 N N . ASP A 1 95 ? -6.381 -4.790 3.623 1.00 98.56 95 ASP A N 1
ATOM 783 C CA . ASP A 1 95 ? -6.095 -5.677 4.752 1.00 98.56 95 ASP A CA 1
ATOM 784 C C . ASP A 1 95 ? -5.351 -4.954 5.885 1.00 98.56 95 ASP A C 1
ATOM 786 O O . ASP A 1 95 ? -5.665 -5.128 7.065 1.00 98.56 95 ASP A O 1
ATOM 790 N N . GLU A 1 96 ? -4.362 -4.121 5.550 1.00 97.50 96 GLU A N 1
ATOM 791 C CA . GLU A 1 96 ? -3.559 -3.406 6.544 1.00 97.50 96 GLU A CA 1
ATOM 792 C C . GLU A 1 96 ? -4.329 -2.248 7.199 1.00 97.50 96 GLU A C 1
ATOM 794 O O . GLU A 1 96 ? -4.151 -2.013 8.402 1.00 97.50 96 GLU A O 1
ATOM 799 N N . ILE A 1 97 ? -5.204 -1.554 6.459 1.00 97.00 97 ILE A N 1
ATOM 800 C CA . ILE A 1 97 ? -6.093 -0.530 7.026 1.00 97.00 97 ILE A CA 1
ATOM 801 C C . ILE A 1 97 ? -7.126 -1.190 7.944 1.00 97.00 97 ILE A C 1
ATOM 803 O O . ILE A 1 97 ? -7.219 -0.816 9.112 1.00 97.00 97 ILE A O 1
ATOM 807 N N . GLU A 1 98 ? -7.838 -2.216 7.480 1.00 97.62 98 GLU A N 1
ATOM 808 C CA . GLU A 1 98 ? -8.878 -2.912 8.251 1.00 97.62 98 GLU A CA 1
ATOM 809 C C . GLU A 1 98 ? -8.312 -3.544 9.528 1.00 97.62 98 GLU A C 1
ATOM 811 O O . GLU A 1 98 ? -8.865 -3.416 10.626 1.00 97.62 98 GLU A O 1
ATOM 816 N N . LYS A 1 99 ? -7.130 -4.160 9.427 1.00 95.88 99 LYS A N 1
ATOM 817 C CA . LYS A 1 99 ? -6.394 -4.675 10.585 1.00 95.88 99 LYS A CA 1
ATOM 818 C C . LYS A 1 99 ? -6.077 -3.576 11.593 1.00 95.88 99 LYS A C 1
ATOM 820 O O . LYS A 1 99 ? -6.154 -3.824 12.799 1.00 95.88 99 LYS A O 1
ATOM 825 N N . LYS A 1 100 ? -5.714 -2.376 11.132 1.00 92.44 100 LYS A N 1
ATOM 826 C CA . LYS A 1 100 ? -5.457 -1.228 12.006 1.00 92.44 100 LYS A CA 1
ATOM 827 C C . LYS A 1 100 ? -6.742 -0.725 12.666 1.00 92.44 100 LYS A C 1
ATOM 829 O O . LYS A 1 100 ? -6.734 -0.556 13.882 1.00 92.44 100 LYS A O 1
ATOM 834 N N . ILE A 1 101 ? -7.832 -0.567 11.915 1.00 93.62 101 ILE A N 1
ATOM 835 C CA . ILE A 1 101 ? -9.150 -0.162 12.437 1.00 93.62 101 ILE A CA 1
ATOM 836 C C . ILE A 1 101 ? -9.600 -1.126 13.542 1.00 93.62 101 ILE A C 1
ATOM 838 O O . ILE A 1 101 ? -9.921 -0.702 14.655 1.00 93.62 101 ILE A O 1
ATOM 842 N N . LYS A 1 102 ? -9.512 -2.435 13.276 1.00 94.69 102 LYS A N 1
ATOM 843 C CA . LYS A 1 102 ? -9.845 -3.492 14.238 1.00 94.69 102 LYS A CA 1
ATOM 844 C C . LYS A 1 102 ? -8.952 -3.457 15.478 1.00 94.69 102 LYS A C 1
ATOM 846 O O . LYS A 1 102 ? -9.447 -3.594 16.596 1.00 94.69 102 LYS A O 1
ATOM 851 N N . LYS A 1 103 ? -7.639 -3.278 15.302 1.00 91.81 103 LYS A N 1
ATOM 852 C CA . LYS A 1 103 ? -6.673 -3.205 16.410 1.00 91.81 103 LYS A CA 1
ATOM 853 C C . LYS A 1 103 ? -6.922 -1.995 17.309 1.00 91.81 103 LYS A C 1
ATOM 855 O O . LYS A 1 103 ? -6.848 -2.126 18.529 1.00 91.81 103 LYS A O 1
ATOM 860 N N . ASP A 1 104 ? -7.224 -0.851 16.708 1.00 89.88 104 ASP A N 1
ATOM 861 C CA . ASP A 1 104 ? -7.458 0.407 17.414 1.00 89.88 104 ASP A CA 1
ATOM 862 C C . ASP A 1 104 ? -8.897 0.507 17.957 1.00 89.88 104 ASP A C 1
ATOM 864 O O . ASP A 1 104 ? -9.232 1.489 18.614 1.00 89.88 104 ASP A O 1
ATOM 868 N N . LYS A 1 105 ? -9.748 -0.503 17.700 1.00 90.75 105 LYS A N 1
ATOM 869 C CA . LYS A 1 105 ? -11.179 -0.535 18.059 1.00 90.75 105 LYS A CA 1
ATOM 870 C C . LYS A 1 105 ? -11.924 0.732 17.617 1.00 90.75 105 LYS A C 1
ATOM 872 O O . LYS A 1 105 ? -12.806 1.220 18.318 1.00 90.75 105 LYS A O 1
ATOM 877 N N . SER A 1 106 ? -11.529 1.288 16.475 1.00 88.94 106 SER A N 1
ATOM 878 C CA . SER A 1 106 ? -12.126 2.504 15.920 1.00 88.94 106 SER A CA 1
ATOM 879 C C . SER A 1 106 ? -13.371 2.158 15.104 1.00 88.94 106 SER A C 1
ATOM 881 O O . SER A 1 106 ? -13.406 1.116 14.454 1.00 88.94 106 SER A O 1
ATOM 883 N N . SER A 1 107 ? -14.385 3.024 15.123 1.00 91.62 107 SER A N 1
ATOM 884 C CA . SER A 1 107 ? -15.532 2.920 14.215 1.00 91.62 107 SER A CA 1
ATOM 885 C C . SER A 1 107 ? -15.283 3.713 12.933 1.00 91.62 107 SER A C 1
ATOM 887 O O . SER A 1 107 ? -14.539 4.697 12.940 1.00 91.62 107 SER A O 1
ATOM 889 N N . TYR A 1 108 ? -15.927 3.314 11.833 1.00 90.25 108 TYR A N 1
ATOM 890 C CA . TYR A 1 108 ? -15.827 4.047 10.569 1.00 90.25 108 TYR A CA 1
ATOM 891 C C . TYR A 1 108 ? -16.362 5.479 10.689 1.00 90.25 108 TYR A C 1
ATOM 893 O O . TYR A 1 108 ? -15.703 6.397 10.212 1.00 90.25 108 TYR A O 1
ATOM 901 N N . ASP A 1 109 ? -17.471 5.696 11.403 1.00 90.25 109 ASP A N 1
ATOM 902 C CA . ASP A 1 109 ? -18.042 7.037 11.611 1.00 90.25 109 ASP A CA 1
ATOM 903 C C . ASP A 1 109 ? -17.050 7.991 12.290 1.00 90.25 109 ASP A C 1
ATOM 905 O O . ASP A 1 109 ? -16.889 9.142 11.883 1.00 90.25 109 ASP A O 1
ATOM 909 N N . LEU A 1 110 ? -16.320 7.493 13.295 1.00 90.38 110 LEU A N 1
ATOM 910 C CA . LEU A 1 110 ? -15.265 8.255 13.961 1.00 90.38 110 LEU A CA 1
ATOM 911 C C . LEU A 1 110 ? -14.118 8.567 12.990 1.00 90.38 110 LEU A C 1
ATOM 913 O O . LEU A 1 110 ? -13.603 9.685 12.967 1.00 90.38 110 LEU A O 1
ATOM 917 N N . LEU A 1 111 ? -13.703 7.583 12.192 1.00 89.50 111 LEU A N 1
ATOM 918 C CA . LEU A 1 111 ? -12.590 7.726 11.254 1.00 89.50 111 LEU A CA 1
ATOM 919 C C . LEU A 1 111 ? -12.912 8.670 10.099 1.00 89.50 111 LEU A C 1
ATOM 921 O O . LEU A 1 111 ? -12.019 9.386 9.661 1.00 89.50 111 LEU A O 1
ATOM 925 N N . ILE A 1 112 ? -14.162 8.737 9.648 1.00 90.19 112 ILE A N 1
ATOM 926 C CA . ILE A 1 112 ? -14.597 9.728 8.658 1.00 90.19 112 ILE A CA 1
ATOM 927 C C . ILE A 1 112 ? -14.375 11.149 9.199 1.00 90.19 112 ILE A C 1
ATOM 929 O O . ILE A 1 112 ? -13.866 12.003 8.478 1.00 90.19 112 ILE A O 1
ATOM 933 N N . GLY A 1 113 ? -14.672 11.395 10.479 1.00 87.44 113 GLY A N 1
ATOM 934 C CA . GLY A 1 113 ? -14.458 12.702 11.109 1.00 87.44 113 GLY A CA 1
ATOM 935 C C . GLY A 1 113 ? -13.001 13.008 11.487 1.00 87.44 113 GLY A C 1
ATOM 936 O O . GLY A 1 113 ? -12.588 14.164 11.450 1.00 87.44 113 GLY A O 1
ATOM 937 N N . ALA A 1 114 ? -12.213 11.995 11.859 1.00 87.44 114 ALA A N 1
ATOM 938 C CA . ALA A 1 114 ? -10.878 12.185 12.446 1.00 87.44 114 ALA A CA 1
ATOM 939 C C . ALA A 1 114 ? -9.705 11.814 11.520 1.00 87.44 114 ALA A C 1
ATOM 941 O O . ALA A 1 114 ? -8.570 12.230 11.752 1.00 87.44 114 ALA A O 1
ATOM 942 N N . ALA A 1 115 ? -9.954 10.999 10.499 1.00 91.00 115 ALA A N 1
ATOM 943 C CA . ALA A 1 115 ? -8.944 10.394 9.639 1.00 91.00 115 ALA A CA 1
ATOM 944 C C . ALA A 1 115 ? -9.469 10.188 8.206 1.00 91.00 115 ALA A C 1
ATOM 946 O O . ALA A 1 115 ? -9.174 9.166 7.584 1.00 91.00 115 ALA A O 1
ATOM 947 N N . LEU A 1 116 ? -10.207 11.173 7.675 1.00 94.62 116 LEU A N 1
ATOM 948 C CA . LEU A 1 116 ? -10.792 11.137 6.329 1.00 94.62 116 LEU A CA 1
ATOM 949 C C . LEU A 1 116 ? -9.823 10.629 5.241 1.00 94.62 116 LEU A C 1
ATOM 951 O O . LEU A 1 116 ? -10.225 9.733 4.502 1.00 94.62 116 LEU A O 1
ATOM 955 N N . PRO A 1 117 ? -8.535 11.041 5.195 1.00 95.56 117 PRO A N 1
ATOM 956 C CA . PRO A 1 117 ? -7.606 10.527 4.186 1.00 95.56 117 PRO A CA 1
ATOM 957 C C . PRO A 1 117 ? -7.405 9.005 4.222 1.00 95.56 117 PRO A C 1
ATOM 959 O O . PRO A 1 117 ? -7.158 8.385 3.194 1.00 95.56 117 PRO A O 1
ATOM 962 N N . VAL A 1 118 ? -7.504 8.370 5.397 1.00 95.62 118 VAL A N 1
ATOM 963 C CA . VAL A 1 118 ? -7.423 6.903 5.511 1.00 95.62 118 VAL A CA 1
ATOM 964 C C . VAL A 1 118 ? -8.671 6.256 4.917 1.00 95.62 118 VAL A C 1
ATOM 966 O O . VAL A 1 118 ? -8.560 5.250 4.221 1.00 95.62 118 VAL A O 1
ATOM 969 N N . MET A 1 119 ? -9.843 6.845 5.160 1.00 96.25 119 MET A N 1
ATOM 970 C CA . MET A 1 119 ? -11.110 6.353 4.620 1.00 96.25 119 MET A CA 1
ATOM 971 C C . MET A 1 119 ? -11.195 6.526 3.102 1.00 96.25 119 MET A C 1
ATOM 973 O O . MET A 1 119 ? -11.667 5.623 2.419 1.00 96.25 119 MET A O 1
ATOM 977 N N . GLU A 1 120 ? -10.675 7.628 2.562 1.00 97.44 120 GLU A N 1
ATOM 978 C CA . GLU A 1 120 ? -10.570 7.846 1.114 1.00 97.44 120 GLU A CA 1
ATOM 979 C C . GLU A 1 120 ? -9.659 6.806 0.454 1.00 97.44 120 GLU A C 1
ATOM 981 O O . GLU A 1 120 ? -10.030 6.209 -0.556 1.00 97.44 120 GLU A O 1
ATOM 986 N N . ILE A 1 121 ? -8.494 6.528 1.052 1.00 98.31 121 ILE A N 1
ATOM 987 C CA . ILE A 1 121 ? -7.590 5.477 0.566 1.00 98.31 121 ILE A CA 1
ATOM 988 C C . ILE A 1 121 ? -8.279 4.110 0.605 1.00 98.31 121 ILE A C 1
ATOM 990 O O . ILE A 1 121 ? -8.189 3.363 -0.367 1.00 98.31 121 ILE A O 1
ATOM 994 N N . LEU A 1 122 ? -8.974 3.787 1.701 1.00 98.12 122 LEU A N 1
ATOM 995 C CA . LEU A 1 122 ? -9.691 2.52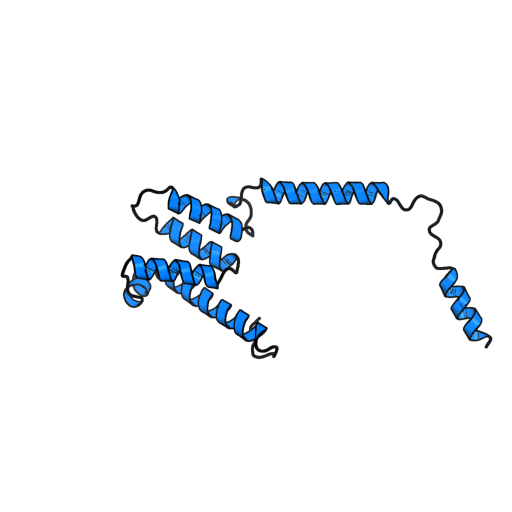2 1.845 1.00 98.12 122 LEU A CA 1
ATOM 996 C C . LEU A 1 122 ? -10.787 2.374 0.781 1.00 98.12 122 LEU A C 1
ATOM 998 O O . LEU A 1 122 ? -10.859 1.344 0.114 1.00 98.12 122 LEU A O 1
ATOM 1002 N N . GLY A 1 123 ? -11.597 3.416 0.581 1.00 97.50 123 GLY A N 1
ATOM 1003 C CA . GLY A 1 123 ? -12.645 3.437 -0.437 1.00 97.50 123 GLY A CA 1
ATOM 1004 C C . GLY A 1 123 ? -12.088 3.258 -1.849 1.00 97.50 123 GLY A C 1
ATOM 1005 O O . GLY A 1 123 ? -12.577 2.416 -2.600 1.00 97.50 123 GLY A O 1
ATOM 1006 N N . LEU A 1 124 ? -11.015 3.979 -2.193 1.00 98.00 124 LEU A N 1
ATOM 1007 C CA . LEU A 1 124 ? -10.339 3.833 -3.486 1.00 98.00 124 LEU A CA 1
ATOM 1008 C C . LEU A 1 124 ? -9.736 2.439 -3.679 1.00 98.00 124 LEU A C 1
ATOM 1010 O O . LEU A 1 124 ? -9.787 1.902 -4.783 1.00 98.00 124 LEU A O 1
ATOM 1014 N N . ALA A 1 125 ? -9.170 1.843 -2.629 1.00 98.25 125 ALA A N 1
ATOM 1015 C CA . ALA A 1 125 ? -8.616 0.497 -2.704 1.00 98.25 125 ALA A CA 1
ATOM 1016 C C . ALA A 1 125 ? -9.712 -0.549 -2.973 1.00 98.25 125 ALA A C 1
ATOM 1018 O O . ALA A 1 125 ? -9.527 -1.397 -3.847 1.00 98.25 125 ALA A O 1
ATOM 1019 N N . TYR A 1 126 ? -10.861 -0.464 -2.288 1.00 97.81 126 TYR A N 1
ATOM 1020 C CA . TYR A 1 126 ? -12.016 -1.331 -2.559 1.00 97.81 126 TYR A CA 1
ATOM 1021 C C . TYR A 1 126 ? -12.559 -1.144 -3.977 1.00 97.81 126 TYR A C 1
ATOM 1023 O O . TYR A 1 126 ? -12.808 -2.135 -4.661 1.00 97.81 126 TYR A O 1
ATOM 1031 N N . LEU A 1 127 ? -12.697 0.105 -4.436 1.00 95.75 127 LEU A N 1
ATOM 1032 C CA . LEU A 1 127 ? -13.174 0.421 -5.783 1.00 95.75 127 LEU A CA 1
ATOM 1033 C C . LEU A 1 127 ? -12.266 -0.197 -6.855 1.00 95.75 127 LEU A C 1
ATOM 1035 O O . LEU A 1 127 ? -12.737 -0.978 -7.678 1.00 95.75 127 LEU A O 1
ATOM 1039 N N . ARG A 1 128 ? -10.953 0.050 -6.776 1.00 95.00 128 ARG A N 1
ATOM 1040 C CA . ARG A 1 128 ? -9.971 -0.489 -7.733 1.00 95.00 128 ARG A CA 1
ATOM 1041 C C . ARG A 1 128 ? -9.881 -2.010 -7.704 1.00 95.00 128 ARG A C 1
ATOM 1043 O O . ARG A 1 128 ? -9.670 -2.638 -8.737 1.00 95.00 128 ARG A O 1
ATOM 1050 N N . LEU A 1 129 ? -10.001 -2.622 -6.523 1.00 95.31 129 LEU A N 1
ATOM 1051 C CA . LEU A 1 129 ? -10.029 -4.079 -6.414 1.00 95.31 129 LEU A CA 1
ATOM 1052 C C . LEU A 1 129 ? -11.283 -4.649 -7.086 1.00 95.31 129 LEU A C 1
ATOM 1054 O O . LEU A 1 129 ? -11.179 -5.627 -7.822 1.00 95.31 129 LEU A O 1
ATOM 1058 N N . GLY A 1 130 ? -12.442 -4.025 -6.862 1.00 92.75 130 GLY A N 1
ATOM 1059 C CA . GLY A 1 130 ? -13.694 -4.389 -7.517 1.00 92.75 130 GLY A CA 1
ATOM 1060 C C . GLY A 1 130 ? -13.592 -4.306 -9.039 1.00 92.75 130 GLY A C 1
ATOM 1061 O O . GLY A 1 130 ? -13.968 -5.255 -9.719 1.00 92.75 130 GLY A O 1
ATOM 1062 N N . GLU A 1 131 ? -13.009 -3.229 -9.569 1.00 91.06 131 GLU A N 1
ATOM 1063 C CA . GLU A 1 131 ? -12.736 -3.069 -11.005 1.00 91.06 131 GLU A CA 1
ATOM 1064 C C . GLU A 1 131 ? -11.806 -4.160 -11.536 1.00 91.06 131 GLU A C 1
ATOM 1066 O O . GLU A 1 131 ? -12.129 -4.819 -12.521 1.00 91.06 131 GLU A O 1
ATOM 1071 N N . GLN A 1 132 ? -10.680 -4.414 -10.864 1.00 91.56 132 GLN A N 1
ATOM 1072 C CA . GLN A 1 132 ? -9.722 -5.432 -11.293 1.00 91.56 132 GLN A CA 1
ATOM 1073 C C . GLN A 1 132 ? -10.353 -6.831 -11.325 1.00 91.56 132 GLN A C 1
ATOM 1075 O O . GLN A 1 132 ? -10.166 -7.579 -12.288 1.00 91.56 132 GLN A O 1
ATOM 1080 N N . VAL A 1 133 ? -11.110 -7.187 -10.284 1.00 92.25 133 VAL A N 1
ATOM 1081 C CA . VAL A 1 133 ? -11.790 -8.483 -10.180 1.00 92.25 133 VAL A CA 1
ATOM 1082 C C . VAL A 1 133 ? -12.907 -8.592 -11.215 1.00 92.25 133 VAL A C 1
ATOM 1084 O O . VAL A 1 133 ? -12.988 -9.607 -11.903 1.00 92.25 133 VAL A O 1
ATOM 1087 N N . ASN A 1 134 ? -13.734 -7.558 -11.376 1.00 91.12 134 ASN A N 1
ATOM 1088 C CA . ASN A 1 134 ? -14.809 -7.563 -12.367 1.00 91.12 134 ASN A CA 1
ATOM 1089 C C . ASN A 1 134 ? -14.262 -7.655 -13.785 1.00 91.12 134 ASN A C 1
ATOM 1091 O O . ASN A 1 134 ? -14.752 -8.477 -14.549 1.00 91.12 134 ASN A O 1
ATOM 1095 N N . CYS A 1 135 ? -13.231 -6.877 -14.108 1.00 89.88 135 CYS A N 1
ATOM 1096 C CA . CYS A 1 135 ? -12.586 -6.896 -15.412 1.00 89.88 135 CYS A CA 1
ATOM 1097 C C . CYS A 1 135 ? -11.977 -8.270 -15.718 1.00 89.88 135 CYS A C 1
ATOM 1099 O O . CYS A 1 135 ? -12.177 -8.797 -16.805 1.00 89.88 135 CYS A O 1
ATOM 1101 N N . THR A 1 136 ? -11.296 -8.892 -14.749 1.00 89.19 136 THR A N 1
ATOM 1102 C CA . THR A 1 136 ? -10.689 -10.225 -14.929 1.00 89.19 136 THR A CA 1
ATOM 1103 C C . THR A 1 136 ? -11.741 -11.333 -15.053 1.00 89.19 136 THR A C 1
ATOM 1105 O O . THR A 1 136 ? -11.552 -12.291 -15.797 1.00 89.19 136 THR A O 1
ATOM 1108 N N . ASN A 1 137 ? -12.853 -11.228 -14.321 1.00 91.69 137 ASN A N 1
ATOM 1109 C CA . ASN A 1 137 ? -13.903 -12.248 -14.331 1.00 91.69 137 ASN A CA 1
ATOM 1110 C C . ASN A 1 137 ? -14.876 -12.085 -15.506 1.00 91.69 137 ASN A C 1
ATOM 1112 O O . ASN A 1 137 ? -15.444 -13.070 -15.974 1.00 91.69 137 ASN A O 1
ATOM 1116 N N . ASN A 1 138 ? -15.081 -10.854 -15.972 1.00 88.69 138 ASN A N 1
ATOM 1117 C CA . ASN A 1 138 ? -16.032 -10.499 -17.013 1.00 88.69 138 ASN A CA 1
ATOM 1118 C C . ASN A 1 138 ? -15.320 -9.626 -18.054 1.00 88.69 138 ASN A C 1
ATOM 1120 O O . ASN A 1 138 ? -15.240 -8.410 -17.918 1.00 88.69 138 ASN A O 1
ATOM 1124 N N . HIS A 1 139 ? -14.812 -10.237 -19.122 1.00 82.62 139 HIS A N 1
ATOM 1125 C CA . HIS A 1 139 ? -14.129 -9.526 -20.208 1.00 82.62 139 HIS A CA 1
ATOM 1126 C C . HIS A 1 139 ? -15.122 -8.803 -21.141 1.00 82.62 139 HIS A C 1
ATOM 1128 O O . HIS A 1 139 ? -15.240 -9.152 -22.315 1.00 82.62 139 HIS A O 1
ATOM 1134 N N . ASN A 1 140 ? -15.872 -7.828 -20.623 1.00 82.75 140 ASN A N 1
ATOM 1135 C CA . ASN A 1 140 ? -16.756 -6.971 -21.415 1.00 82.75 140 ASN A CA 1
ATOM 1136 C C . ASN A 1 140 ? -16.501 -5.483 -21.140 1.00 82.75 140 ASN A C 1
ATOM 1138 O O . ASN A 1 140 ? -15.905 -5.099 -20.132 1.00 82.75 140 ASN A O 1
ATOM 1142 N N . GLU A 1 141 ? -16.990 -4.648 -22.050 1.00 80.31 141 GLU A N 1
ATOM 1143 C CA . GLU A 1 141 ? -16.825 -3.195 -22.067 1.00 80.31 141 GLU A CA 1
ATOM 1144 C C . GLU A 1 141 ? -17.432 -2.473 -20.853 1.00 80.31 141 GLU A C 1
ATOM 1146 O O . GLU A 1 141 ? -17.086 -1.326 -20.588 1.00 80.31 141 GLU A O 1
ATOM 1151 N N . TYR A 1 142 ? -18.304 -3.140 -20.095 1.00 81.56 142 TYR A N 1
ATOM 1152 C CA . TYR A 1 142 ? -18.936 -2.596 -18.891 1.00 81.56 142 TYR A CA 1
ATOM 1153 C C . TYR A 1 142 ? -18.202 -2.974 -17.599 1.00 81.56 142 TYR A C 1
ATOM 1155 O O . TYR A 1 142 ? -18.512 -2.436 -16.538 1.00 81.56 142 TYR A O 1
ATOM 1163 N N . SER A 1 143 ? -17.259 -3.917 -17.666 1.00 80.44 143 SER A N 1
ATOM 1164 C CA . SER A 1 143 ? -16.610 -4.506 -16.487 1.00 80.44 143 SER A CA 1
ATOM 1165 C C . SER A 1 143 ? -15.220 -3.938 -16.212 1.00 80.44 143 SER A C 1
ATOM 1167 O O . SER A 1 143 ? -14.785 -3.925 -15.062 1.00 80.44 143 SER A O 1
ATOM 1169 N N . CYS A 1 144 ? -14.532 -3.456 -17.248 1.00 80.19 144 CYS A N 1
ATOM 1170 C CA . CYS A 1 144 ? -13.240 -2.788 -17.136 1.00 80.19 144 CYS A CA 1
ATOM 1171 C C . CYS A 1 144 ? -13.454 -1.272 -17.210 1.00 80.19 144 CYS A C 1
ATOM 1173 O O . CYS A 1 144 ? -13.527 -0.702 -18.297 1.00 80.19 144 CYS A O 1
ATOM 1175 N N . ILE A 1 145 ? -13.583 -0.621 -16.054 1.00 70.19 145 ILE A N 1
ATOM 1176 C CA . ILE A 1 145 ? -13.587 0.843 -15.977 1.00 70.19 145 ILE A CA 1
ATOM 1177 C C . ILE A 1 145 ? -12.127 1.293 -16.171 1.00 70.19 145 ILE A C 1
ATOM 1179 O O . ILE A 1 145 ? -11.249 0.832 -15.444 1.00 70.19 145 ILE A O 1
ATOM 1183 N N . LEU A 1 146 ? -11.874 2.073 -17.232 1.00 55.78 146 LEU A N 1
ATOM 1184 C CA . LEU A 1 146 ? -10.546 2.536 -17.680 1.00 55.78 146 LEU A CA 1
ATOM 1185 C C . LEU A 1 146 ? -9.806 3.378 -16.631 1.00 55.78 146 LEU A C 1
ATOM 1187 O O . LEU A 1 146 ? -10.418 4.345 -16.125 1.00 55.78 146 LEU A O 1
#

pLDDT: mean 84.16, std 16.08, range [48.81, 98.69]

Secondary structure (DSSP, 8-state):
-HHHHHHHHHHHTT----SS---HHHHHHHHHHHHHHHHHHHHHS-GGG-TT-HHHHHHHHHHHHHHS-SS--HHHHHHHHHHHHHTT-HHHHHHHHHHHHHHTT--HHHHHHH-HHHHHHHHHHHHHHHHHHHHHH--STTT---